Protein AF-A0AAV4PZ89-F1 (afdb_monomer_lite)

pLDDT: mean 85.75, std 16.38, range [40.5, 98.38]

Structure (mmCIF, N/CA/C/O backbone):
data_AF-A0AAV4PZ89-F1
#
_entry.id   AF-A0AAV4PZ89-F1
#
loop_
_atom_site.group_PDB
_atom_site.id
_atom_site.type_symbol
_atom_site.label_atom_id
_atom_site.label_alt_id
_atom_site.label_comp_id
_atom_site.label_asym_id
_atom_site.label_entity_id
_atom_site.label_seq_id
_atom_site.pdbx_PDB_ins_code
_atom_site.Cartn_x
_atom_site.Cartn_y
_atom_site.Cartn_z
_atom_site.occupancy
_atom_site.B_iso_or_equiv
_atom_site.auth_seq_id
_atom_site.auth_comp_id
_atom_site.auth_asym_id
_atom_site.auth_atom_id
_atom_site.pdbx_PDB_model_num
ATOM 1 N N . MET A 1 1 ? 8.546 9.101 -36.947 1.00 40.50 1 MET A N 1
ATOM 2 C CA . MET A 1 1 ? 9.612 9.500 -36.003 1.00 40.50 1 MET A CA 1
ATOM 3 C C . MET A 1 1 ? 8.928 9.858 -34.684 1.00 40.50 1 MET A C 1
ATOM 5 O O . MET A 1 1 ? 8.584 11.009 -34.468 1.00 40.50 1 MET A O 1
ATOM 9 N N . TRP A 1 2 ? 8.587 8.850 -33.875 1.00 44.56 2 TRP A N 1
ATOM 10 C CA . TRP A 1 2 ? 7.757 8.999 -32.672 1.00 44.56 2 TRP A CA 1
ATOM 11 C C . TRP A 1 2 ? 8.645 8.906 -31.430 1.00 44.56 2 TRP A C 1
ATOM 13 O O . TRP A 1 2 ? 8.968 7.810 -30.997 1.00 44.56 2 TRP A O 1
ATOM 23 N N . ASN A 1 3 ? 9.086 10.046 -30.901 1.00 49.03 3 ASN A N 1
ATOM 24 C CA . ASN A 1 3 ? 9.771 10.127 -29.603 1.00 49.03 3 ASN A CA 1
ATOM 25 C C . ASN A 1 3 ? 9.445 11.464 -28.906 1.00 49.03 3 ASN A C 1
ATOM 27 O O . ASN A 1 3 ? 10.312 12.145 -28.369 1.00 49.03 3 ASN A O 1
ATOM 31 N N . ILE A 1 4 ? 8.175 11.883 -28.984 1.00 59.69 4 ILE A N 1
ATOM 32 C CA . ILE A 1 4 ? 7.663 13.106 -28.331 1.00 59.69 4 ILE A CA 1
ATOM 33 C C . ILE A 1 4 ? 7.169 12.799 -26.903 1.00 59.69 4 ILE A C 1
ATOM 35 O O . ILE A 1 4 ? 7.141 13.675 -26.043 1.00 59.69 4 ILE A O 1
ATOM 39 N N . PHE A 1 5 ? 6.848 11.537 -26.619 1.00 60.50 5 PHE A N 1
ATOM 40 C CA . PHE A 1 5 ? 6.512 11.038 -25.291 1.00 60.50 5 PHE A CA 1
ATOM 41 C C . PHE A 1 5 ? 7.686 10.154 -24.861 1.00 60.50 5 PHE A C 1
ATOM 43 O O . PHE A 1 5 ? 8.031 9.241 -25.604 1.00 60.50 5 PHE A O 1
ATOM 50 N N . GLY A 1 6 ? 8.360 10.468 -23.750 1.00 69.12 6 GLY A N 1
ATOM 51 C CA . GLY A 1 6 ? 9.507 9.687 -23.259 1.00 69.12 6 GLY A CA 1
ATOM 52 C C . GLY A 1 6 ? 9.173 8.209 -23.002 1.00 69.12 6 GLY A C 1
ATOM 53 O O . GLY A 1 6 ? 8.037 7.791 -23.208 1.00 69.12 6 GLY A O 1
ATOM 54 N N . ASP A 1 7 ? 10.155 7.427 -22.533 1.00 84.62 7 ASP A N 1
ATOM 55 C CA . ASP A 1 7 ? 9.977 5.996 -22.228 1.00 84.62 7 ASP A CA 1
ATOM 56 C C . ASP A 1 7 ? 8.643 5.745 -21.486 1.00 84.62 7 ASP A C 1
ATOM 58 O O . ASP A 1 7 ? 8.454 6.273 -20.380 1.00 84.62 7 ASP A O 1
ATOM 62 N N . PRO A 1 8 ? 7.701 4.974 -22.073 1.00 85.31 8 PRO A N 1
ATOM 63 C CA . PRO A 1 8 ? 6.412 4.683 -21.457 1.00 85.31 8 PRO A CA 1
ATOM 64 C C . PRO A 1 8 ? 6.535 4.157 -20.025 1.00 85.31 8 PRO A C 1
ATOM 66 O O . PRO A 1 8 ? 5.694 4.475 -19.184 1.00 85.31 8 PRO A O 1
ATOM 69 N N . ASN A 1 9 ? 7.596 3.403 -19.716 1.00 85.50 9 ASN A N 1
ATOM 70 C CA . ASN A 1 9 ? 7.839 2.902 -18.366 1.00 85.50 9 ASN A CA 1
ATOM 71 C C . ASN A 1 9 ? 8.069 4.042 -17.363 1.00 85.50 9 ASN A C 1
ATOM 73 O O . ASN A 1 9 ? 7.462 4.070 -16.289 1.00 85.50 9 ASN A O 1
ATOM 77 N N . GLU A 1 10 ? 8.888 5.018 -17.744 1.00 87.75 10 GLU A N 1
ATOM 78 C CA . GLU A 1 10 ? 9.197 6.192 -16.930 1.00 87.75 10 GLU A CA 1
ATOM 79 C C . GLU A 1 10 ? 7.983 7.115 -16.772 1.00 87.75 10 GLU A C 1
ATOM 81 O O . GLU A 1 10 ? 7.747 7.660 -15.689 1.00 87.75 10 GLU A O 1
ATOM 86 N N . VAL A 1 11 ? 7.145 7.233 -17.808 1.00 91.56 11 VAL A N 1
ATOM 87 C CA . VAL A 1 11 ? 5.861 7.946 -17.708 1.00 91.56 11 VAL A CA 1
ATOM 88 C C . VAL A 1 11 ? 4.954 7.281 -16.669 1.00 91.56 11 VAL A C 1
ATOM 90 O O . VAL A 1 11 ? 4.428 7.970 -15.791 1.00 91.56 11 VAL A O 1
ATOM 93 N N . VAL A 1 12 ? 4.801 5.953 -16.713 1.00 91.62 12 VAL A N 1
ATOM 94 C CA . VAL A 1 12 ? 3.953 5.218 -15.758 1.00 91.62 12 VAL A CA 1
ATOM 95 C C . VAL A 1 12 ? 4.494 5.338 -14.334 1.00 91.62 12 VAL A C 1
ATOM 97 O O . VAL A 1 12 ? 3.729 5.678 -13.429 1.00 91.62 12 VAL A O 1
ATOM 100 N N . LYS A 1 13 ? 5.803 5.151 -14.118 1.00 92.50 13 LYS A N 1
ATOM 101 C CA . LYS A 1 13 ? 6.429 5.343 -12.797 1.00 92.50 13 LYS A CA 1
ATOM 102 C C . LYS A 1 13 ? 6.201 6.748 -12.253 1.00 92.50 13 LYS A C 1
ATOM 104 O O . LYS A 1 13 ? 5.909 6.914 -11.067 1.00 92.50 13 LYS A O 1
ATOM 109 N N . LYS A 1 14 ? 6.294 7.772 -13.107 1.00 93.44 14 LYS A N 1
ATOM 110 C CA . LYS A 1 14 ? 6.040 9.165 -12.718 1.00 93.44 14 LYS A CA 1
ATOM 111 C C . LYS A 1 14 ? 4.585 9.380 -12.309 1.00 93.44 14 LYS A C 1
ATOM 113 O O . LYS A 1 14 ? 4.336 9.977 -11.261 1.00 93.44 14 LYS A O 1
ATOM 118 N N . VAL A 1 15 ? 3.630 8.877 -13.090 1.00 95.50 15 VAL A N 1
ATOM 119 C CA . VAL A 1 15 ? 2.193 8.976 -12.777 1.00 95.50 15 VAL A CA 1
ATOM 120 C C . VAL A 1 15 ? 1.867 8.250 -11.471 1.00 95.50 15 VAL A C 1
ATOM 122 O O . VAL A 1 15 ? 1.234 8.834 -10.591 1.00 95.50 15 VAL A O 1
ATOM 125 N N . LEU A 1 16 ? 2.357 7.021 -11.299 1.00 95.38 16 LEU A N 1
ATOM 126 C CA . LEU A 1 16 ? 2.186 6.248 -10.067 1.00 95.38 16 LEU A CA 1
ATOM 127 C C . LEU A 1 16 ? 2.826 6.942 -8.862 1.00 95.38 16 LEU A C 1
ATOM 129 O O . LEU A 1 16 ? 2.229 6.977 -7.789 1.00 95.38 16 LEU A O 1
ATOM 133 N N . SER A 1 17 ? 4.000 7.552 -9.029 1.00 95.56 17 SER A N 1
ATOM 134 C CA . SER A 1 17 ? 4.658 8.318 -7.964 1.00 95.56 17 SER A CA 1
ATOM 135 C C . SER A 1 17 ? 3.832 9.534 -7.538 1.00 95.56 17 SER A C 1
ATOM 137 O O . SER A 1 17 ? 3.654 9.765 -6.342 1.00 95.56 17 SER A O 1
ATOM 139 N N . ILE A 1 18 ? 3.272 10.286 -8.494 1.00 96.56 18 ILE A N 1
ATOM 140 C CA . ILE A 1 18 ? 2.371 11.415 -8.207 1.00 96.56 18 ILE A CA 1
ATOM 141 C C . ILE A 1 18 ? 1.111 10.920 -7.490 1.00 96.56 18 ILE A C 1
ATOM 143 O O . ILE A 1 18 ? 0.689 11.516 -6.497 1.00 96.56 18 ILE A O 1
ATOM 147 N N . PHE A 1 19 ? 0.528 9.812 -7.948 1.00 96.94 19 PHE A N 1
ATOM 148 C CA . PHE A 1 19 ? -0.617 9.193 -7.289 1.00 96.94 19 PHE A CA 1
ATOM 149 C C . PHE A 1 19 ? -0.287 8.809 -5.839 1.00 96.94 19 PHE A C 1
ATOM 151 O O . PHE A 1 19 ? -1.007 9.208 -4.924 1.00 96.94 19 PHE A O 1
ATOM 158 N N . CYS A 1 20 ? 0.852 8.150 -5.602 1.00 97.44 20 CYS A N 1
ATOM 159 C CA . CYS A 1 20 ? 1.318 7.796 -4.260 1.00 97.44 20 CYS A CA 1
ATOM 160 C C . CYS A 1 20 ? 1.481 9.028 -3.361 1.00 97.44 20 CYS A C 1
ATOM 162 O O . CYS A 1 20 ? 1.072 8.994 -2.201 1.00 97.44 20 CYS A O 1
ATOM 164 N N . GLN A 1 21 ? 2.023 10.135 -3.880 1.00 95.44 21 GLN A N 1
ATOM 165 C CA . GLN A 1 21 ? 2.144 11.387 -3.124 1.00 95.44 21 GLN A CA 1
ATOM 166 C C . GLN A 1 21 ? 0.777 11.934 -2.698 1.00 95.44 21 GLN A C 1
ATOM 168 O O . GLN A 1 21 ? 0.616 12.353 -1.555 1.00 95.44 21 GLN A O 1
ATOM 173 N N . LYS A 1 22 ? -0.224 11.902 -3.588 1.00 95.31 22 LYS A N 1
ATOM 174 C CA . LYS A 1 22 ? -1.583 12.367 -3.269 1.00 95.31 22 LYS A CA 1
ATOM 175 C C . LYS A 1 22 ? -2.280 11.459 -2.260 1.00 95.31 22 LYS A C 1
ATOM 177 O O . LYS A 1 22 ? -2.866 11.963 -1.308 1.00 95.31 22 LYS A O 1
ATOM 182 N N . ILE A 1 23 ? -2.173 10.140 -2.423 1.00 95.88 23 ILE A N 1
ATOM 183 C CA . ILE A 1 23 ? -2.767 9.174 -1.488 1.00 95.88 23 ILE A CA 1
ATOM 184 C C . ILE A 1 23 ? -2.091 9.222 -0.114 1.00 95.88 23 ILE A C 1
ATOM 186 O O . ILE A 1 23 ? -2.769 9.069 0.901 1.00 95.88 23 ILE A O 1
ATOM 190 N N . SER A 1 24 ? -0.784 9.494 -0.053 1.00 94.69 24 SER A N 1
ATOM 191 C CA . SER A 1 24 ? -0.044 9.571 1.215 1.00 94.69 24 SER A CA 1
ATOM 192 C C . SER A 1 24 ? -0.645 10.589 2.183 1.00 94.69 24 SER A C 1
ATOM 194 O O . SER A 1 24 ? -0.735 10.294 3.371 1.00 94.69 24 SER A O 1
ATOM 196 N N . ILE A 1 25 ? -1.137 11.724 1.672 1.00 92.56 25 ILE A N 1
ATOM 197 C CA . ILE A 1 25 ? -1.789 12.781 2.466 1.00 92.56 25 ILE A CA 1
ATOM 198 C C . ILE A 1 25 ? -3.004 12.223 3.220 1.00 92.56 25 ILE A C 1
ATOM 200 O O . ILE A 1 25 ? -3.223 12.529 4.390 1.00 92.56 25 ILE A O 1
ATOM 204 N N . PHE A 1 26 ? -3.780 11.350 2.576 1.00 94.06 26 PHE A N 1
ATOM 205 C CA . PHE A 1 26 ? -4.944 10.720 3.195 1.00 94.06 26 PHE A CA 1
ATOM 206 C C . PHE A 1 26 ? -4.585 9.674 4.249 1.00 94.06 26 PHE A C 1
ATOM 208 O O . PHE A 1 26 ? -5.440 9.324 5.056 1.00 94.06 26 PHE A O 1
ATOM 215 N N . GLY A 1 27 ? -3.344 9.182 4.253 1.00 93.38 27 GLY A N 1
ATOM 216 C CA . GLY A 1 27 ? -2.826 8.261 5.260 1.00 93.38 27 GLY A CA 1
ATOM 217 C C . GLY A 1 27 ? -2.330 8.948 6.534 1.00 93.38 27 GLY A C 1
ATOM 218 O O . GLY A 1 27 ? -2.128 8.270 7.542 1.00 93.38 27 GLY A O 1
ATOM 219 N N . GLU A 1 28 ? -2.114 10.263 6.536 1.00 90.94 28 GLU A N 1
ATOM 220 C CA . GLU A 1 28 ? -1.503 10.972 7.666 1.00 90.94 28 GLU A CA 1
ATOM 221 C C . GLU A 1 28 ? -2.425 11.025 8.894 1.00 90.94 28 GLU A C 1
ATOM 223 O O . GLU A 1 28 ? -3.631 11.242 8.790 1.00 90.94 28 GLU A O 1
ATOM 228 N N . ASP A 1 29 ? -1.856 10.838 10.092 1.00 85.56 29 ASP A N 1
ATOM 229 C CA . ASP A 1 29 ? -2.622 10.930 11.349 1.00 85.56 29 ASP A CA 1
ATOM 230 C C . ASP A 1 29 ? -2.920 12.384 11.748 1.00 85.56 29 ASP A C 1
ATOM 232 O O . ASP A 1 29 ? -3.872 12.646 12.486 1.00 85.56 29 ASP A O 1
ATOM 236 N N . LYS A 1 30 ? -2.116 13.329 11.252 1.00 80.69 30 LYS A N 1
ATOM 237 C CA . LYS A 1 30 ? -2.275 14.770 11.453 1.00 80.69 30 LYS A CA 1
ATOM 238 C C . LYS A 1 30 ? -2.241 15.441 10.092 1.00 80.69 30 LYS A C 1
ATOM 240 O O . LYS A 1 30 ? -1.311 15.193 9.337 1.00 80.69 30 LYS A O 1
ATOM 245 N N . SER A 1 31 ? -3.210 16.299 9.797 1.00 61.84 31 SER A N 1
ATOM 246 C CA . SER A 1 31 ? -3.177 17.092 8.570 1.00 61.84 31 SER A CA 1
ATOM 247 C C . SER A 1 31 ? -2.073 18.145 8.684 1.00 61.84 31 SER A C 1
ATOM 249 O O . SER A 1 31 ? -2.132 18.989 9.588 1.00 61.84 31 SER A O 1
ATOM 251 N N . SER A 1 32 ? -1.088 18.124 7.785 1.00 55.44 32 SER A N 1
ATOM 252 C CA . SER A 1 32 ? -0.075 19.177 7.689 1.00 55.44 32 SER A CA 1
ATOM 253 C C . SER A 1 32 ? -0.695 20.477 7.146 1.00 55.44 32 SER A C 1
ATOM 255 O O . SER A 1 32 ? -0.659 20.756 5.950 1.00 55.44 32 SER A O 1
ATOM 257 N N . GLY A 1 33 ? -1.306 21.276 8.022 1.00 50.84 33 GLY A N 1
ATOM 258 C CA . GLY A 1 33 ? -1.558 22.696 7.762 1.00 50.84 33 GLY A CA 1
ATOM 259 C C . GLY A 1 33 ? -0.271 23.475 8.032 1.00 50.84 33 GLY A C 1
ATOM 260 O O . GLY A 1 33 ? 0.378 23.211 9.036 1.00 50.84 33 GLY A O 1
ATOM 261 N N . GLY A 1 34 ? 0.122 24.379 7.130 1.00 48.81 34 GLY A N 1
ATOM 262 C CA . GLY A 1 34 ? 1.431 25.050 7.119 1.00 48.81 34 GLY A CA 1
ATOM 263 C C . GLY A 1 34 ? 1.881 25.748 8.417 1.00 48.81 34 GLY A C 1
ATOM 264 O O . GLY A 1 34 ? 1.123 25.869 9.378 1.00 48.81 34 GLY A O 1
ATOM 265 N N . PHE A 1 35 ? 3.139 26.210 8.362 1.00 53.84 35 PHE A N 1
ATOM 266 C CA . PHE A 1 35 ? 4.117 26.723 9.352 1.00 53.84 35 PHE A CA 1
ATOM 267 C C . PHE A 1 35 ? 3.712 27.304 10.731 1.00 53.84 35 PHE A C 1
ATOM 269 O O . PHE A 1 35 ? 4.610 27.599 11.511 1.00 53.84 35 PHE A O 1
ATOM 276 N N . LEU A 1 36 ? 2.437 27.423 11.101 1.00 57.53 36 LEU A N 1
ATOM 277 C CA . LEU A 1 36 ? 2.007 27.856 12.439 1.00 57.53 36 LEU A CA 1
ATOM 278 C C . LEU A 1 36 ? 0.952 26.954 13.105 1.00 57.53 36 LEU A C 1
ATOM 280 O O . LEU A 1 36 ? 0.483 27.275 14.194 1.00 57.53 36 LEU A O 1
ATOM 284 N N . ASN A 1 37 ? 0.564 25.831 12.495 1.00 51.28 37 ASN A N 1
ATOM 285 C CA . ASN A 1 37 ? -0.476 24.968 13.055 1.00 51.28 37 ASN A CA 1
ATOM 286 C C . ASN A 1 37 ? 0.098 23.661 13.605 1.00 51.28 37 ASN A C 1
ATOM 288 O O . ASN A 1 37 ? 0.525 22.780 12.861 1.00 51.28 37 ASN A O 1
ATOM 292 N N . ILE A 1 38 ? 0.018 23.503 14.927 1.00 55.69 38 ILE A N 1
ATOM 293 C CA . ILE A 1 38 ? -0.007 22.194 15.587 1.00 55.69 38 ILE A CA 1
ATOM 294 C C . ILE A 1 38 ? -1.106 21.377 14.887 1.00 55.69 38 ILE A C 1
ATOM 296 O O . ILE A 1 38 ? -2.291 21.684 15.005 1.00 55.69 38 ILE A O 1
ATOM 300 N N . GLY A 1 39 ? -0.688 20.415 14.059 1.00 58.38 39 GLY A N 1
ATOM 301 C CA . GLY A 1 39 ? -1.550 19.751 13.082 1.00 58.38 39 GLY A CA 1
ATOM 302 C C . GLY A 1 39 ? -2.810 19.164 13.712 1.00 58.38 39 GLY A C 1
ATOM 303 O O . GLY A 1 39 ? -2.733 18.406 14.682 1.00 58.38 39 GLY A O 1
ATOM 304 N N . ARG A 1 40 ? -3.970 19.511 13.144 1.00 64.75 40 ARG A N 1
ATOM 305 C CA . ARG A 1 40 ? -5.258 18.929 13.533 1.00 64.75 40 ARG A CA 1
ATOM 306 C C . ARG A 1 40 ? -5.234 17.425 13.264 1.00 64.75 40 ARG A C 1
ATOM 308 O O . ARG A 1 40 ? -4.673 16.978 12.262 1.00 64.75 40 ARG A O 1
ATOM 315 N N . SER A 1 41 ? -5.838 16.651 14.164 1.00 75.69 41 SER A N 1
ATOM 316 C CA . SER A 1 41 ? -6.067 15.222 13.947 1.00 75.69 41 SER A CA 1
ATOM 317 C C . SER A 1 41 ? -6.790 15.011 12.620 1.00 75.69 41 SER A C 1
ATOM 319 O O . SER A 1 41 ? -7.680 15.786 12.265 1.00 75.69 41 SER A O 1
ATOM 321 N N . SER A 1 42 ? -6.404 13.969 11.888 1.00 81.38 42 SER A N 1
ATOM 322 C CA . SER A 1 42 ? -7.063 13.624 10.633 1.00 81.38 42 SER A CA 1
ATOM 323 C C . SER A 1 42 ? -8.562 13.400 10.844 1.00 81.38 42 SER A C 1
ATOM 325 O O . SER A 1 42 ? -8.968 12.698 11.771 1.00 81.38 42 SER A O 1
ATOM 327 N N . VAL A 1 43 ? -9.379 13.981 9.962 1.00 85.44 43 VAL A N 1
ATOM 328 C CA . VAL A 1 43 ? -10.839 13.771 9.920 1.00 85.44 43 VAL A CA 1
ATOM 329 C C . VAL A 1 43 ? -11.214 12.412 9.319 1.00 85.44 43 VAL A C 1
ATOM 331 O O . VAL A 1 43 ? -12.375 12.014 9.350 1.00 85.44 43 VAL A O 1
ATOM 334 N N . LEU A 1 44 ? -10.234 11.695 8.762 1.00 91.69 44 LEU A N 1
ATOM 335 C CA . LEU A 1 44 ? -10.419 10.394 8.138 1.00 91.69 44 LEU A CA 1
ATOM 336 C C . LEU A 1 44 ? -10.310 9.270 9.172 1.00 91.69 44 LEU A C 1
ATOM 338 O O . LEU A 1 44 ? -9.491 9.304 10.103 1.00 91.69 44 LEU A O 1
ATOM 342 N N . SER A 1 45 ? -11.118 8.227 8.979 1.00 94.81 45 SER A N 1
ATOM 343 C CA . SER A 1 45 ? -11.115 7.060 9.859 1.00 94.81 45 SER A CA 1
ATOM 344 C C . SER A 1 45 ? -9.744 6.373 9.875 1.00 94.81 45 SER A C 1
ATOM 346 O O . SER A 1 45 ? -8.985 6.426 8.906 1.00 94.81 45 SER A O 1
ATOM 348 N N . VAL A 1 46 ? -9.424 5.711 10.992 1.00 95.56 46 VAL A N 1
ATOM 349 C CA . VAL A 1 46 ? -8.205 4.889 11.124 1.00 95.56 46 VAL A CA 1
ATOM 350 C C . VAL A 1 46 ? -8.145 3.843 10.006 1.00 95.56 46 VAL A C 1
ATOM 352 O O . VAL A 1 46 ? -7.107 3.674 9.376 1.00 95.56 46 VAL A O 1
ATOM 355 N N . ASN A 1 47 ? -9.283 3.211 9.717 1.00 96.94 47 ASN A N 1
ATOM 356 C CA . ASN A 1 47 ? -9.460 2.212 8.666 1.00 96.94 47 ASN A CA 1
ATOM 357 C C . ASN A 1 47 ? -9.083 2.745 7.278 1.00 96.94 47 ASN A C 1
ATOM 359 O O . ASN A 1 47 ? -8.342 2.097 6.542 1.00 96.94 47 ASN A O 1
ATOM 363 N N . PHE A 1 48 ? -9.549 3.948 6.934 1.00 96.75 48 PHE A N 1
ATOM 364 C CA . PHE A 1 48 ? -9.226 4.569 5.652 1.00 96.75 48 PHE A CA 1
ATOM 365 C C . PHE A 1 48 ? -7.747 4.955 5.568 1.00 96.75 48 PHE A C 1
ATOM 367 O O . PHE A 1 48 ? -7.075 4.637 4.590 1.00 96.75 48 PHE A O 1
ATOM 374 N N . ARG A 1 49 ? -7.211 5.570 6.631 1.00 96.81 49 ARG A N 1
ATOM 375 C CA . ARG A 1 49 ? -5.787 5.928 6.720 1.00 96.81 49 ARG A CA 1
ATOM 376 C C . ARG A 1 49 ? -4.875 4.714 6.580 1.00 96.81 49 ARG A C 1
ATOM 378 O O . ARG A 1 49 ? -3.875 4.784 5.867 1.00 96.81 49 ARG A O 1
ATOM 385 N N . PHE A 1 50 ? -5.225 3.610 7.239 1.00 97.94 50 PHE A N 1
ATOM 386 C CA . PHE A 1 50 ? -4.531 2.331 7.110 1.00 97.94 50 PHE A CA 1
ATOM 387 C C . PHE A 1 50 ? -4.490 1.875 5.647 1.00 97.94 50 PHE A C 1
ATOM 389 O O . PHE A 1 50 ? -3.399 1.648 5.124 1.00 97.94 50 PHE A O 1
ATOM 396 N N . LEU A 1 51 ? -5.646 1.841 4.972 1.00 97.75 51 LEU A N 1
ATOM 397 C CA . LEU A 1 51 ? -5.752 1.427 3.571 1.00 97.75 51 LEU A CA 1
ATOM 398 C C . LEU A 1 51 ? -4.874 2.288 2.646 1.00 97.75 51 LEU A C 1
ATOM 400 O O . LEU A 1 51 ? -4.155 1.762 1.798 1.00 97.75 51 LEU A O 1
ATOM 404 N N . CYS A 1 52 ? -4.862 3.610 2.848 1.00 97.88 52 CYS A N 1
ATOM 405 C CA . CYS A 1 52 ? -4.001 4.518 2.087 1.00 97.88 52 CYS A CA 1
ATOM 406 C C . CYS A 1 52 ? -2.507 4.226 2.298 1.00 97.88 52 CYS A C 1
ATOM 408 O O . CYS A 1 52 ? -1.745 4.224 1.330 1.00 97.88 52 CYS A O 1
ATOM 410 N N . ARG A 1 53 ? -2.073 3.963 3.539 1.00 97.88 53 ARG A N 1
ATOM 411 C CA . ARG A 1 53 ? -0.657 3.689 3.852 1.00 97.88 53 ARG A CA 1
ATOM 412 C C . ARG A 1 53 ? -0.163 2.401 3.209 1.00 97.88 53 ARG A C 1
ATOM 414 O O . ARG A 1 53 ? 0.915 2.408 2.616 1.00 97.88 53 ARG A O 1
ATOM 421 N N . ILE A 1 54 ? -0.940 1.324 3.305 1.00 98.38 54 ILE A N 1
ATOM 422 C CA . ILE A 1 54 ? -0.544 0.037 2.722 1.00 98.38 54 ILE A CA 1
ATOM 423 C C . ILE A 1 54 ? -0.574 0.088 1.190 1.00 98.38 54 ILE A C 1
ATOM 425 O O . ILE A 1 54 ? 0.321 -0.460 0.557 1.00 98.38 54 ILE A O 1
ATOM 429 N N . LEU A 1 55 ? -1.520 0.824 0.589 1.00 98.06 55 LEU A N 1
ATOM 430 C CA . LEU A 1 55 ? -1.578 1.015 -0.862 1.00 98.06 55 LEU A CA 1
ATOM 431 C C . LEU A 1 55 ? -0.358 1.784 -1.378 1.00 98.06 55 LEU A C 1
ATOM 433 O O . LEU A 1 55 ? 0.258 1.379 -2.360 1.00 98.06 55 LEU A O 1
ATOM 437 N N . VAL A 1 56 ? 0.023 2.870 -0.702 1.00 98.19 56 VAL A N 1
ATOM 438 C CA . VAL A 1 56 ? 1.230 3.635 -1.047 1.00 98.19 56 VAL A CA 1
ATOM 439 C C . VAL A 1 56 ? 2.480 2.770 -0.920 1.00 98.19 56 VAL A C 1
ATOM 441 O O . VAL A 1 56 ? 3.304 2.764 -1.833 1.00 98.19 56 VAL A O 1
ATOM 444 N N . ALA A 1 57 ? 2.624 2.030 0.185 1.00 98.12 57 ALA A N 1
ATOM 445 C CA . ALA A 1 57 ? 3.765 1.140 0.382 1.00 98.12 57 ALA A CA 1
ATOM 446 C C . ALA A 1 57 ? 3.845 0.083 -0.726 1.00 98.12 57 ALA A C 1
ATOM 448 O O . ALA A 1 57 ? 4.909 -0.100 -1.317 1.00 98.12 57 ALA A O 1
ATOM 449 N N . PHE A 1 58 ? 2.713 -0.539 -1.058 1.00 97.88 58 PHE A N 1
ATOM 450 C CA . PHE A 1 58 ? 2.628 -1.552 -2.100 1.00 97.88 58 PHE A CA 1
ATOM 451 C C . PHE A 1 58 ? 3.045 -0.994 -3.460 1.00 97.88 58 PHE A C 1
ATOM 453 O O . PHE A 1 58 ? 3.960 -1.528 -4.080 1.00 97.88 58 PHE A O 1
ATOM 460 N N . LEU A 1 59 ? 2.441 0.113 -3.900 1.00 97.50 59 LEU A N 1
ATOM 461 C CA . LEU A 1 59 ? 2.731 0.717 -5.203 1.00 97.50 59 LEU A CA 1
ATOM 462 C C . LEU A 1 59 ? 4.190 1.171 -5.328 1.00 97.50 59 LEU A C 1
ATOM 464 O O . LEU A 1 59 ? 4.812 0.944 -6.364 1.00 97.50 59 LEU A O 1
ATOM 468 N N . LEU A 1 60 ? 4.754 1.781 -4.281 1.00 97.00 60 LEU A N 1
ATOM 469 C CA . LEU A 1 60 ? 6.153 2.218 -4.286 1.00 97.00 60 LEU A CA 1
ATOM 470 C C . LEU A 1 60 ? 7.132 1.037 -4.362 1.00 97.00 60 LEU A C 1
ATOM 472 O O . LEU A 1 60 ? 8.168 1.162 -5.012 1.00 97.00 60 LEU A O 1
ATOM 476 N N . LEU A 1 61 ? 6.811 -0.102 -3.740 1.00 96.19 61 LEU A N 1
ATOM 477 C CA . LEU A 1 61 ? 7.612 -1.328 -3.846 1.00 96.19 61 LEU A CA 1
ATOM 478 C C . LEU A 1 61 ? 7.578 -1.943 -5.247 1.00 96.19 61 LEU A C 1
ATOM 480 O O . LEU A 1 61 ? 8.548 -2.578 -5.653 1.00 96.19 61 LEU A O 1
ATOM 484 N N . GLN A 1 62 ? 6.508 -1.718 -6.013 1.00 96.25 62 GLN A N 1
ATOM 485 C CA . GLN A 1 62 ? 6.439 -2.175 -7.403 1.00 96.25 62 GLN A CA 1
ATOM 486 C C . GLN A 1 62 ? 7.220 -1.281 -8.378 1.00 96.25 62 GLN A C 1
ATOM 488 O O . GLN A 1 62 ? 7.294 -1.606 -9.559 1.00 96.25 62 GLN A O 1
ATOM 493 N N . MET A 1 63 ? 7.817 -0.176 -7.912 1.00 95.19 63 MET A N 1
ATOM 494 C CA . MET A 1 63 ? 8.606 0.763 -8.721 1.00 95.19 63 MET A CA 1
ATOM 495 C C . MET A 1 63 ? 10.078 0.798 -8.269 1.00 95.19 63 MET A C 1
ATOM 497 O O . MET A 1 63 ? 10.519 1.781 -7.658 1.00 95.19 63 MET A O 1
ATOM 501 N N . PRO A 1 64 ? 10.853 -0.266 -8.539 1.00 92.69 64 PRO A N 1
ATOM 502 C CA . PRO A 1 64 ? 12.263 -0.315 -8.178 1.00 92.69 64 PRO A CA 1
ATOM 503 C C . PRO A 1 64 ? 13.090 0.719 -8.953 1.00 92.69 64 PRO A C 1
ATOM 505 O O . PRO A 1 64 ? 12.777 1.112 -10.079 1.00 92.69 64 PRO A O 1
ATOM 508 N N . LEU A 1 65 ? 14.189 1.149 -8.338 1.00 88.81 65 LEU A N 1
ATOM 509 C CA . LEU A 1 65 ? 15.222 1.930 -9.003 1.00 88.81 65 LEU A CA 1
ATOM 510 C C . LEU A 1 65 ? 15.959 1.026 -9.993 1.00 88.81 65 LEU A C 1
ATOM 512 O O . LEU A 1 65 ? 16.301 -0.104 -9.651 1.00 88.81 65 LEU A O 1
ATOM 516 N N . ASN A 1 66 ? 16.250 1.547 -11.186 1.00 86.12 66 ASN A N 1
ATOM 517 C CA . ASN A 1 66 ? 17.063 0.868 -12.208 1.00 86.12 66 ASN A CA 1
ATOM 518 C C . ASN A 1 66 ? 16.470 -0.452 -12.735 1.00 86.12 66 ASN A C 1
ATOM 520 O O . ASN A 1 66 ? 17.180 -1.273 -13.305 1.00 86.12 66 ASN A O 1
ATOM 524 N N . ALA A 1 67 ? 15.161 -0.643 -12.575 1.00 87.25 67 ALA A N 1
ATOM 525 C CA . ALA A 1 67 ? 14.400 -1.726 -13.183 1.00 87.25 67 ALA A CA 1
ATOM 526 C C . ALA A 1 67 ? 13.030 -1.221 -13.632 1.00 87.25 67 ALA A C 1
ATOM 528 O O . ALA A 1 67 ? 12.582 -0.144 -13.233 1.00 87.25 67 ALA A O 1
ATOM 529 N N . SER A 1 68 ? 12.364 -1.990 -14.486 1.00 91.31 68 SER A N 1
ATOM 530 C CA . SER A 1 68 ? 10.965 -1.752 -14.825 1.00 91.31 68 SER A CA 1
ATOM 531 C C . SER A 1 68 ? 10.053 -2.015 -13.624 1.00 91.31 68 SER A C 1
ATOM 533 O O . SER A 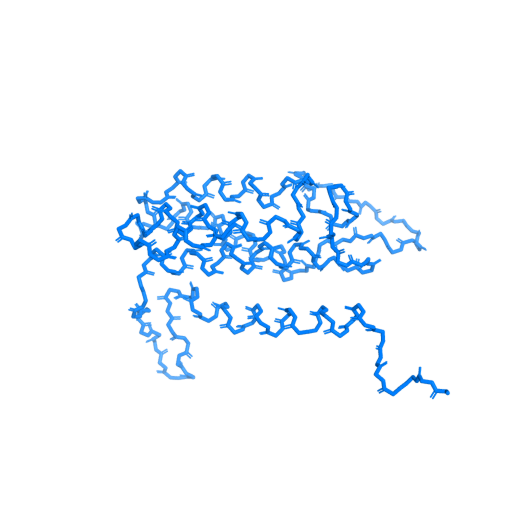1 68 ? 10.451 -2.609 -12.625 1.00 91.31 68 SER A O 1
ATOM 535 N N . ILE A 1 69 ? 8.812 -1.545 -13.728 1.00 93.94 69 ILE A N 1
ATOM 536 C CA . ILE A 1 69 ? 7.748 -1.861 -12.774 1.00 93.94 69 ILE A CA 1
ATOM 537 C C . ILE A 1 69 ? 7.614 -3.382 -12.632 1.00 93.94 69 ILE A C 1
ATOM 539 O O . ILE A 1 69 ? 7.595 -4.085 -13.641 1.00 93.94 69 ILE A O 1
ATOM 543 N N . ARG A 1 70 ? 7.480 -3.861 -11.393 1.00 94.62 70 ARG A N 1
ATOM 544 C CA . ARG A 1 70 ? 7.276 -5.280 -11.077 1.00 94.62 70 ARG A CA 1
ATOM 545 C C . ARG A 1 70 ? 5.858 -5.702 -11.465 1.00 94.62 70 ARG A C 1
ATOM 547 O O . ARG A 1 70 ? 4.889 -5.334 -10.794 1.00 94.62 70 ARG A O 1
ATOM 554 N N . LEU A 1 71 ? 5.732 -6.458 -12.549 1.00 94.56 71 LEU A N 1
ATOM 555 C CA . LEU A 1 71 ? 4.465 -6.978 -13.071 1.00 94.56 71 LEU A CA 1
ATOM 556 C C . LEU A 1 71 ? 4.322 -8.481 -12.822 1.00 94.56 71 LEU A C 1
ATOM 558 O O . LEU A 1 71 ? 3.202 -8.969 -12.710 1.00 94.56 71 LEU A O 1
ATOM 562 N N . GLN A 1 72 ? 5.419 -9.217 -12.671 1.00 94.50 72 GLN A N 1
ATOM 563 C CA . GLN A 1 72 ? 5.409 -10.655 -12.416 1.00 94.50 72 GLN A CA 1
ATOM 564 C C . GLN A 1 72 ? 5.993 -10.994 -11.037 1.00 94.50 72 GLN A C 1
ATOM 566 O O . GLN A 1 72 ? 6.784 -10.220 -10.480 1.00 94.50 72 GLN A O 1
ATOM 571 N N . PRO A 1 73 ? 5.608 -12.148 -10.464 1.00 93.00 73 PRO A N 1
ATOM 572 C CA . PRO A 1 73 ? 6.274 -12.699 -9.292 1.00 93.00 73 PRO A CA 1
ATOM 573 C C . PRO A 1 73 ? 7.787 -12.786 -9.513 1.00 93.00 73 PRO A C 1
ATOM 575 O O . PRO A 1 73 ? 8.237 -13.180 -10.586 1.00 93.00 73 PRO A O 1
ATOM 578 N N . MET A 1 74 ? 8.567 -12.458 -8.483 1.00 90.31 74 MET A N 1
ATOM 579 C CA . MET A 1 74 ? 10.037 -12.480 -8.496 1.00 90.31 74 MET A CA 1
ATOM 580 C C . MET A 1 74 ? 10.712 -11.462 -9.432 1.00 90.31 74 MET A C 1
ATOM 582 O O . MET A 1 74 ? 11.936 -11.512 -9.576 1.00 90.31 74 MET A O 1
ATOM 586 N N . ASP A 1 75 ? 9.970 -10.504 -10.005 1.00 90.25 75 ASP A N 1
ATOM 587 C CA . ASP A 1 75 ? 10.591 -9.397 -10.739 1.00 90.25 75 ASP A CA 1
ATOM 588 C C . ASP A 1 75 ? 11.617 -8.657 -9.847 1.00 90.25 75 ASP A C 1
ATOM 590 O O . ASP A 1 75 ? 11.358 -8.463 -8.646 1.00 90.25 75 ASP A O 1
ATOM 594 N N . PRO A 1 76 ? 12.765 -8.220 -10.407 1.00 88.25 76 PRO A N 1
ATOM 595 C CA . PRO A 1 76 ? 13.860 -7.629 -9.640 1.00 88.25 76 PRO A CA 1
ATOM 596 C C . PRO A 1 76 ? 13.471 -6.392 -8.816 1.00 88.25 76 PRO A C 1
ATOM 598 O O . PRO A 1 76 ? 12.525 -5.673 -9.130 1.00 88.25 76 PRO A O 1
ATOM 601 N N . GLY A 1 77 ? 14.264 -6.092 -7.782 1.00 84.06 77 GLY A N 1
ATOM 602 C CA . GLY A 1 77 ? 14.108 -4.877 -6.974 1.00 84.06 77 GLY A CA 1
ATOM 603 C C . GLY A 1 77 ? 13.064 -4.964 -5.862 1.00 84.06 77 GLY A C 1
ATOM 604 O O . GLY A 1 77 ? 12.647 -3.934 -5.329 1.00 84.06 77 GLY A O 1
ATOM 605 N N . PHE A 1 78 ? 12.673 -6.185 -5.486 1.00 83.44 78 PHE A N 1
ATOM 606 C CA . PHE A 1 78 ? 11.915 -6.450 -4.265 1.00 83.44 78 PHE A CA 1
ATOM 607 C C . PHE A 1 78 ? 12.715 -6.059 -3.010 1.00 83.44 78 PHE A C 1
ATOM 609 O O . PHE A 1 78 ? 13.943 -5.948 -3.031 1.00 83.44 78 PHE A O 1
ATOM 616 N N . LEU A 1 79 ? 12.016 -5.835 -1.897 1.00 79.88 79 LEU A N 1
ATOM 617 C CA . LEU A 1 79 ? 12.655 -5.540 -0.617 1.00 79.88 79 LEU A CA 1
ATOM 618 C C . LEU A 1 79 ? 13.148 -6.848 0.026 1.00 79.88 79 LEU A C 1
ATOM 620 O O . LEU A 1 79 ? 12.315 -7.688 0.356 1.00 79.88 79 LEU A O 1
ATOM 624 N N . PRO A 1 80 ? 14.464 -7.050 0.225 1.00 71.88 80 PRO A N 1
ATOM 625 C CA . PRO A 1 80 ? 14.949 -8.245 0.903 1.00 71.88 80 PRO A CA 1
ATOM 626 C C . PRO A 1 80 ? 14.488 -8.263 2.368 1.00 71.88 80 PRO A C 1
ATOM 628 O O . PRO A 1 80 ? 14.511 -7.241 3.055 1.00 71.88 80 PRO A O 1
ATOM 631 N N . LEU A 1 81 ? 14.096 -9.447 2.852 1.00 59.81 81 LEU A N 1
ATOM 632 C CA . LEU A 1 81 ? 13.642 -9.686 4.233 1.00 59.81 81 LEU A CA 1
ATOM 633 C C . LEU A 1 81 ? 14.738 -9.453 5.287 1.00 59.81 81 LEU A C 1
ATOM 635 O O . LEU A 1 81 ? 14.448 -9.257 6.465 1.00 59.81 81 LEU A O 1
ATOM 639 N N . THR A 1 82 ? 15.997 -9.452 4.863 1.00 55.34 82 THR A N 1
ATOM 640 C CA . THR A 1 82 ? 17.176 -9.210 5.694 1.00 55.34 82 THR A CA 1
ATOM 641 C C . THR A 1 82 ? 17.932 -7.998 5.172 1.00 55.34 82 THR A C 1
ATOM 643 O O . THR A 1 82 ? 18.136 -7.883 3.963 1.00 55.34 82 THR A O 1
ATOM 646 N N . ASP A 1 83 ? 18.394 -7.134 6.083 1.00 49.66 83 ASP A N 1
ATOM 647 C CA . ASP A 1 83 ? 19.383 -6.087 5.805 1.00 49.66 83 ASP A CA 1
ATOM 648 C C . ASP A 1 83 ? 20.695 -6.746 5.362 1.00 49.66 83 ASP A C 1
ATOM 650 O O . ASP A 1 83 ? 21.651 -6.900 6.127 1.00 49.66 83 ASP A O 1
ATOM 654 N N . VAL A 1 84 ? 20.752 -7.175 4.105 1.00 49.16 84 VAL A N 1
ATOM 655 C CA . VAL A 1 84 ? 22.014 -7.516 3.472 1.00 49.16 84 VAL A CA 1
ATOM 656 C C . VAL A 1 84 ? 22.730 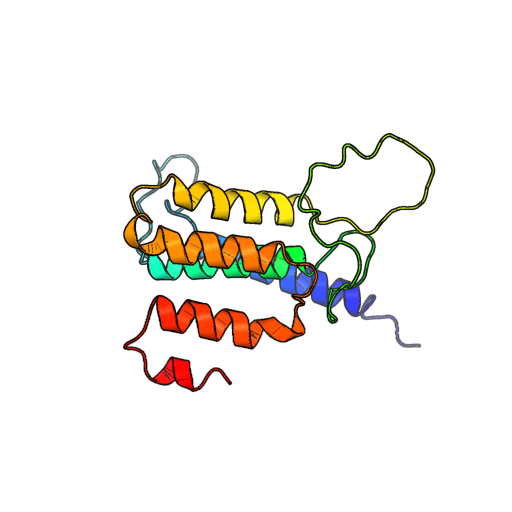-6.183 3.325 1.00 49.16 84 VAL A C 1
ATOM 658 O O . VAL A 1 84 ? 22.422 -5.384 2.441 1.00 49.16 84 VAL A O 1
ATOM 661 N N . LYS A 1 85 ? 23.658 -5.912 4.249 1.00 45.31 85 LYS A N 1
ATOM 662 C CA . LYS A 1 85 ? 24.701 -4.900 4.083 1.00 45.31 85 LYS A CA 1
ATOM 663 C C . LYS A 1 85 ? 25.513 -5.308 2.855 1.00 45.31 85 LYS A C 1
ATOM 665 O O . LYS A 1 85 ? 26.554 -5.943 2.990 1.00 45.31 85 LYS A O 1
ATOM 670 N N . SER A 1 86 ? 24.992 -5.028 1.663 1.00 45.25 86 SER A N 1
ATOM 671 C CA . SER A 1 86 ? 25.697 -5.320 0.426 1.00 45.25 86 SER A CA 1
ATOM 672 C C . SER A 1 86 ? 26.855 -4.343 0.349 1.00 45.25 86 SER A C 1
ATOM 674 O O . SER A 1 86 ? 26.686 -3.127 0.222 1.00 45.25 86 SER A O 1
ATOM 676 N N . ALA A 1 87 ? 28.029 -4.906 0.602 1.00 40.66 87 ALA A N 1
ATOM 677 C CA . ALA A 1 87 ? 29.298 -4.237 0.555 1.00 40.66 87 ALA A CA 1
ATOM 678 C C . ALA A 1 87 ? 29.511 -3.634 -0.836 1.00 40.66 87 ALA A C 1
ATOM 680 O O . ALA A 1 87 ? 29.238 -4.245 -1.864 1.00 40.66 87 ALA A O 1
ATOM 681 N N . MET A 1 88 ? 30.037 -2.417 -0.813 1.00 52.47 88 MET A N 1
ATOM 682 C CA . MET A 1 88 ? 30.714 -1.719 -1.894 1.00 52.47 88 MET A CA 1
ATOM 683 C C . MET A 1 88 ? 31.418 -2.680 -2.876 1.00 52.47 88 MET A C 1
ATOM 685 O O . MET A 1 88 ? 32.494 -3.186 -2.568 1.00 52.47 88 MET A O 1
ATOM 689 N N . SER A 1 89 ? 30.850 -2.907 -4.065 1.00 43.00 89 SER A N 1
ATOM 690 C CA . SER A 1 89 ? 31.602 -3.435 -5.209 1.00 43.00 89 SER A CA 1
ATOM 691 C C . SER A 1 89 ? 30.900 -3.154 -6.544 1.00 43.00 89 SER A C 1
ATOM 693 O O . SER A 1 89 ? 29.798 -3.616 -6.802 1.00 43.00 89 SER A O 1
ATOM 695 N N . SER A 1 90 ? 31.595 -2.404 -7.400 1.00 44.25 90 SER A N 1
ATOM 696 C CA . SER A 1 90 ? 31.637 -2.587 -8.860 1.00 44.25 90 SER A CA 1
ATOM 697 C C . SER A 1 90 ? 30.327 -2.531 -9.670 1.00 44.25 90 SER A C 1
ATOM 699 O O . SER A 1 90 ? 29.796 -3.547 -10.089 1.00 44.25 90 SER A O 1
ATOM 701 N N . LYS A 1 91 ? 29.900 -1.308 -10.022 1.00 53.62 91 LYS A N 1
ATOM 702 C CA . LYS A 1 91 ? 29.345 -0.895 -11.339 1.00 53.62 91 LYS A CA 1
ATOM 703 C C . LYS A 1 91 ? 28.330 -1.812 -12.066 1.00 53.62 91 LYS A C 1
ATOM 705 O O . LYS A 1 91 ? 28.262 -1.778 -13.292 1.00 53.62 91 LYS A O 1
ATOM 710 N N . ILE A 1 92 ? 27.485 -2.533 -11.336 1.00 54.47 92 ILE A N 1
ATOM 711 C CA . ILE A 1 92 ? 26.182 -3.018 -11.808 1.00 54.47 92 ILE A CA 1
ATOM 712 C C . ILE A 1 92 ? 25.151 -2.340 -10.914 1.00 54.47 92 ILE A C 1
ATOM 714 O O . ILE A 1 92 ? 25.186 -2.493 -9.695 1.00 54.47 92 ILE A O 1
ATOM 718 N N . ILE A 1 93 ? 24.284 -1.512 -11.498 1.00 71.44 93 ILE A N 1
ATOM 719 C CA . ILE A 1 93 ? 23.239 -0.845 -10.725 1.00 71.44 93 ILE A CA 1
ATOM 720 C C . ILE A 1 93 ? 22.122 -1.867 -10.506 1.00 71.44 93 ILE A C 1
ATOM 722 O O . ILE A 1 93 ? 21.211 -1.979 -11.322 1.00 71.44 93 ILE A O 1
ATOM 726 N N . GLU A 1 94 ? 22.242 -2.672 -9.452 1.00 79.94 94 GLU A N 1
ATOM 727 C CA . GLU A 1 94 ? 21.243 -3.689 -9.134 1.00 79.94 94 GLU A CA 1
ATOM 728 C C . GLU A 1 94 ? 19.860 -3.049 -8.907 1.00 79.94 94 GLU A C 1
ATOM 730 O O . GLU A 1 94 ? 19.760 -1.968 -8.308 1.00 79.94 94 GLU A O 1
ATOM 735 N N . PRO A 1 95 ? 18.779 -3.699 -9.372 1.00 84.12 95 PRO A N 1
ATOM 736 C CA . PRO A 1 95 ? 17.421 -3.298 -9.049 1.00 84.12 95 PRO A CA 1
ATOM 737 C C . PRO A 1 95 ? 17.206 -3.262 -7.540 1.00 84.12 95 PRO A C 1
ATOM 739 O O . PRO A 1 95 ? 17.393 -4.263 -6.851 1.00 84.12 95 PRO A O 1
ATOM 742 N N . LEU A 1 96 ? 16.797 -2.106 -7.022 1.00 88.56 96 LEU A N 1
ATOM 743 C CA . LEU A 1 96 ? 16.671 -1.871 -5.584 1.00 88.56 96 LEU A CA 1
ATOM 744 C C . LEU A 1 96 ? 15.377 -1.113 -5.277 1.00 88.56 96 LEU A C 1
ATOM 746 O O . LEU A 1 96 ? 15.002 -0.209 -6.029 1.00 88.56 96 LEU A O 1
ATOM 750 N N . PRO A 1 97 ? 14.715 -1.387 -4.142 1.00 89.69 97 PRO A N 1
ATOM 751 C CA . PRO A 1 97 ? 13.584 -0.581 -3.709 1.00 89.69 97 PRO A CA 1
ATOM 752 C C . PRO A 1 97 ? 14.034 0.854 -3.411 1.00 89.69 97 PRO A C 1
ATOM 754 O O . PRO A 1 97 ? 15.083 1.092 -2.799 1.00 89.69 97 PRO A O 1
ATOM 757 N N . SER A 1 98 ? 13.216 1.825 -3.816 1.00 91.88 98 SER A N 1
ATOM 758 C CA . SER A 1 98 ? 13.494 3.242 -3.570 1.00 91.88 98 SER A CA 1
ATOM 759 C C . SER A 1 98 ? 13.467 3.586 -2.073 1.00 91.88 98 SER A C 1
ATOM 761 O O . SER A 1 98 ? 12.815 2.921 -1.266 1.00 91.88 98 SER A O 1
ATOM 763 N N . GLN A 1 99 ? 14.128 4.682 -1.684 1.00 91.94 99 GLN A N 1
ATOM 764 C CA . GLN A 1 99 ? 14.059 5.182 -0.301 1.00 91.94 99 GLN A CA 1
ATOM 765 C C . GLN A 1 99 ? 12.622 5.533 0.118 1.00 91.94 99 GLN A C 1
ATOM 767 O O . GLN A 1 99 ? 12.239 5.324 1.268 1.00 91.94 99 GLN A O 1
ATOM 772 N N . ALA A 1 100 ? 11.803 6.015 -0.823 1.00 93.81 100 ALA A N 1
ATOM 773 C CA . ALA A 1 100 ? 10.385 6.267 -0.589 1.00 93.81 100 ALA A CA 1
ATOM 774 C C . ALA A 1 100 ? 9.622 4.968 -0.283 1.00 93.81 100 ALA A C 1
ATOM 776 O O . ALA A 1 100 ? 8.820 4.952 0.648 1.00 93.81 100 ALA A O 1
ATOM 777 N N . ALA A 1 101 ? 9.910 3.881 -1.010 1.00 95.31 101 ALA A N 1
ATOM 778 C CA . ALA A 1 101 ? 9.317 2.568 -0.760 1.00 95.31 101 ALA A CA 1
ATOM 779 C C . ALA A 1 101 ? 9.686 2.036 0.632 1.00 95.31 101 ALA A C 1
ATOM 781 O O . ALA A 1 101 ? 8.797 1.685 1.407 1.00 95.31 101 ALA A O 1
ATOM 782 N N . LYS A 1 102 ? 10.978 2.066 0.994 1.00 95.12 102 LYS A N 1
ATOM 783 C CA . LYS A 1 102 ? 11.455 1.647 2.327 1.00 95.12 102 LYS A CA 1
ATOM 784 C C . LYS A 1 102 ? 10.763 2.428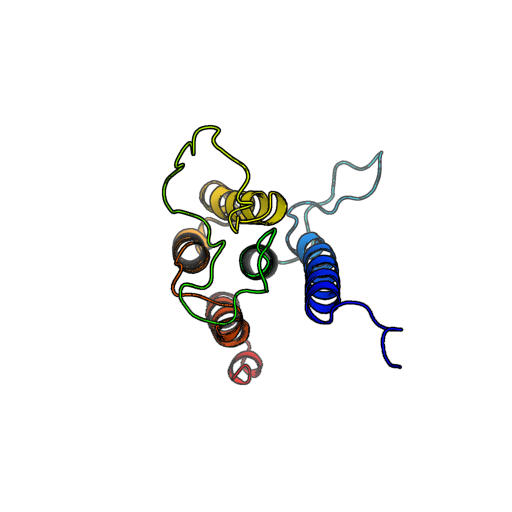 3.445 1.00 95.12 102 LYS A C 1
ATOM 786 O O . LYS A 1 102 ? 10.167 1.836 4.341 1.00 95.12 102 LYS A O 1
ATOM 791 N N . LYS A 1 103 ? 10.739 3.760 3.329 1.00 95.75 103 LYS A N 1
ATOM 792 C CA . LYS A 1 103 ? 10.064 4.640 4.291 1.00 95.75 103 LYS A CA 1
ATOM 793 C C . LYS A 1 103 ? 8.562 4.357 4.391 1.00 95.75 103 LYS A C 1
ATOM 795 O O . LYS A 1 103 ? 8.004 4.413 5.483 1.00 95.75 103 LYS A O 1
ATOM 800 N N . ALA A 1 104 ? 7.895 4.066 3.275 1.00 96.88 104 ALA A N 1
ATOM 801 C CA . ALA A 1 104 ? 6.474 3.733 3.281 1.00 96.88 104 ALA A CA 1
ATOM 802 C C . ALA A 1 104 ? 6.200 2.417 4.028 1.00 96.88 104 ALA A C 1
ATOM 804 O O . ALA A 1 104 ? 5.276 2.369 4.837 1.00 96.88 104 ALA A O 1
ATOM 805 N N . VAL A 1 105 ? 7.038 1.394 3.839 1.00 97.19 105 VAL A N 1
ATOM 806 C CA . VAL A 1 105 ? 6.962 0.138 4.607 1.00 97.19 105 VAL A CA 1
ATOM 807 C C . VAL A 1 105 ? 7.214 0.385 6.095 1.00 97.19 105 VAL A C 1
ATOM 809 O O . VAL A 1 105 ? 6.458 -0.103 6.935 1.00 97.19 105 VAL A O 1
ATOM 812 N N . ASP A 1 106 ? 8.217 1.189 6.448 1.00 96.44 106 ASP A N 1
ATOM 813 C CA . ASP A 1 106 ? 8.488 1.532 7.850 1.00 96.44 106 ASP A CA 1
ATOM 814 C C . ASP A 1 106 ? 7.318 2.289 8.495 1.00 96.44 106 ASP A C 1
ATOM 816 O O . ASP A 1 106 ? 6.951 2.016 9.640 1.00 96.44 106 ASP A O 1
ATOM 820 N N . ASN A 1 107 ? 6.651 3.171 7.746 1.00 95.62 107 ASN A N 1
ATOM 821 C CA . ASN A 1 107 ? 5.437 3.847 8.202 1.00 95.62 107 ASN A CA 1
ATOM 822 C C . ASN A 1 107 ? 4.279 2.873 8.479 1.00 95.62 107 ASN A C 1
ATOM 824 O O . ASN A 1 107 ? 3.481 3.139 9.382 1.00 95.62 107 ASN A O 1
ATOM 828 N N . VAL A 1 108 ? 4.181 1.763 7.736 1.00 97.69 108 VAL A N 1
ATOM 829 C CA . VAL A 1 108 ? 3.222 0.679 8.019 1.00 97.69 108 VAL A CA 1
ATOM 830 C C . VAL A 1 108 ? 3.648 -0.089 9.273 1.00 97.69 108 VAL A C 1
ATOM 832 O O . VAL A 1 108 ? 2.833 -0.272 10.174 1.00 97.69 108 VAL A O 1
ATOM 835 N N . LYS A 1 109 ? 4.930 -0.449 9.412 1.00 97.31 109 LYS A N 1
ATOM 836 C CA . LYS A 1 109 ? 5.461 -1.137 10.609 1.00 97.31 109 LYS A CA 1
ATOM 837 C C . LYS A 1 109 ? 5.227 -0.349 11.900 1.00 97.31 109 LYS A C 1
ATOM 839 O O . LYS A 1 109 ? 4.901 -0.929 12.935 1.00 97.31 109 LYS A O 1
ATOM 844 N N . ILE A 1 110 ? 5.343 0.980 11.857 1.00 96.19 110 ILE A N 1
ATOM 845 C CA . ILE A 1 110 ? 5.090 1.851 13.017 1.00 96.19 110 ILE A CA 1
ATOM 846 C C . ILE A 1 110 ? 3.629 1.758 13.501 1.00 96.19 110 ILE A C 1
ATOM 848 O O . ILE A 1 110 ? 3.376 1.964 14.692 1.00 96.19 110 ILE A O 1
ATOM 852 N N . LEU A 1 111 ? 2.671 1.382 12.640 1.00 96.88 111 LEU A N 1
ATOM 853 C CA . LEU A 1 111 ? 1.264 1.219 13.031 1.00 96.88 111 LEU A CA 1
ATOM 854 C C . LEU A 1 111 ? 1.075 0.174 14.133 1.00 96.88 111 LEU A C 1
ATOM 856 O O . LEU A 1 111 ? 0.225 0.366 15.000 1.00 96.88 111 LEU A O 1
ATOM 860 N N . LEU A 1 112 ? 1.916 -0.864 14.182 1.00 96.94 112 LEU A N 1
ATOM 861 C CA . LEU A 1 112 ? 1.875 -1.896 15.228 1.00 96.94 112 LEU A CA 1
ATOM 862 C C . LEU A 1 112 ? 2.055 -1.316 16.643 1.00 96.94 112 LEU A C 1
ATOM 864 O O . LEU A 1 112 ? 1.510 -1.835 17.628 1.00 96.94 112 LEU A O 1
ATOM 868 N N . LYS A 1 113 ? 2.799 -0.208 16.743 1.00 95.81 113 LYS A N 1
ATOM 869 C CA . LYS A 1 113 ? 3.075 0.515 17.992 1.00 95.81 113 LYS A CA 1
ATOM 870 C C . LYS A 1 113 ? 2.061 1.632 18.267 1.00 95.81 113 LYS A C 1
ATOM 872 O O . LYS A 1 113 ? 2.025 2.154 19.381 1.00 95.81 113 LYS A O 1
ATOM 877 N N . ASN A 1 114 ? 1.233 2.007 17.291 1.00 94.00 114 ASN A N 1
ATOM 878 C CA . ASN A 1 114 ? 0.273 3.098 17.425 1.00 94.00 114 ASN A CA 1
ATOM 879 C C . ASN A 1 114 ? -1.043 2.604 18.052 1.00 94.00 114 ASN A C 1
ATOM 881 O O . ASN A 1 114 ? -1.743 1.764 17.490 1.00 94.00 114 ASN A O 1
ATOM 885 N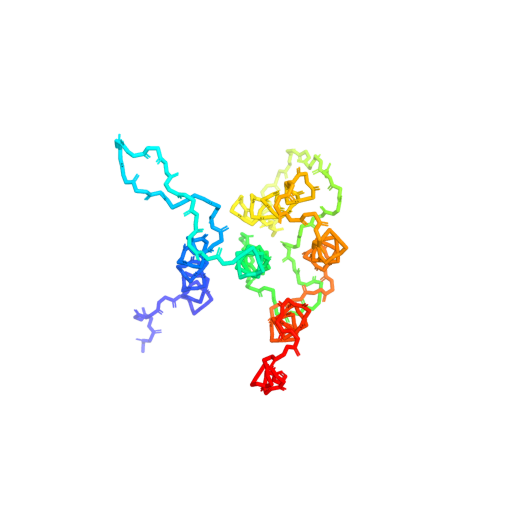 N . LYS A 1 115 ? -1.419 3.180 19.203 1.00 94.44 115 LYS A N 1
ATOM 886 C CA . LYS A 1 115 ? -2.641 2.814 19.941 1.00 94.44 115 LYS A CA 1
ATOM 887 C C . LYS A 1 115 ? -3.923 2.988 19.124 1.00 94.44 115 LYS A C 1
ATOM 889 O O . LYS A 1 115 ? -4.855 2.221 19.330 1.00 94.44 115 LYS A O 1
ATOM 894 N N . SER A 1 116 ? -3.974 3.942 18.193 1.00 93.88 116 SER A N 1
ATOM 895 C CA . SER A 1 116 ? -5.147 4.140 17.330 1.00 93.88 116 SER A CA 1
ATOM 896 C C . SER A 1 116 ? -5.401 2.965 16.385 1.00 93.88 116 SER A C 1
ATOM 898 O O . SER A 1 116 ? -6.529 2.796 15.944 1.00 93.88 116 SER A O 1
ATOM 900 N N . TYR A 1 117 ? -4.376 2.160 16.090 1.00 96.69 117 TYR A N 1
ATOM 901 C CA . TYR A 1 117 ? -4.431 1.028 15.161 1.00 96.69 117 TYR A CA 1
ATOM 902 C C . TYR A 1 117 ? -4.430 -0.324 15.894 1.00 96.69 117 TYR A C 1
ATOM 904 O O . TYR A 1 117 ? -4.254 -1.363 15.265 1.00 96.69 117 TYR A O 1
ATOM 912 N N . SER A 1 118 ? -4.633 -0.345 17.218 1.00 96.62 118 SER A N 1
ATOM 913 C CA . SER A 1 118 ? -4.572 -1.573 18.027 1.00 96.62 118 SER A CA 1
ATOM 914 C C . SER A 1 118 ? -5.541 -2.658 17.544 1.00 96.62 118 SER A C 1
ATOM 916 O O . SER A 1 118 ? -5.157 -3.822 17.476 1.00 96.62 118 SER A O 1
ATOM 918 N N . ALA A 1 119 ? -6.754 -2.271 17.139 1.00 96.56 119 ALA A N 1
ATOM 919 C CA . ALA A 1 119 ? -7.767 -3.173 16.589 1.00 96.56 119 ALA A CA 1
ATOM 920 C C . ALA A 1 119 ? -7.423 -3.719 15.189 1.00 96.56 119 ALA A C 1
ATOM 922 O O . ALA A 1 119 ? -8.046 -4.674 14.741 1.00 96.56 119 ALA A O 1
ATOM 923 N N . LEU A 1 120 ? -6.443 -3.126 14.498 1.00 97.50 120 LEU A N 1
ATOM 924 C CA . LEU A 1 120 ? -6.005 -3.528 13.158 1.00 97.50 120 LEU A CA 1
ATOM 925 C C . LEU A 1 120 ? -4.685 -4.311 13.176 1.00 97.50 120 LEU A C 1
ATOM 927 O O . LEU A 1 120 ? -4.154 -4.592 12.111 1.00 97.50 120 LEU A O 1
ATOM 931 N N . ARG A 1 121 ? -4.123 -4.654 14.344 1.00 97.06 121 ARG A N 1
ATOM 932 C CA . ARG A 1 121 ? -2.770 -5.235 14.450 1.00 97.06 121 ARG A CA 1
ATOM 933 C C . ARG A 1 121 ? -2.539 -6.464 13.579 1.00 97.06 121 ARG A C 1
ATOM 935 O O . ARG A 1 121 ? -1.547 -6.490 12.858 1.00 97.06 121 ARG A O 1
ATOM 942 N N . GLU A 1 122 ? -3.455 -7.426 13.606 1.00 97.62 122 GLU A N 1
ATOM 943 C CA . GLU A 1 122 ? -3.341 -8.634 12.777 1.00 97.62 122 GLU A CA 1
ATOM 944 C C . GLU A 1 122 ? -3.362 -8.293 11.286 1.00 97.62 122 GLU A C 1
ATOM 946 O O . GLU A 1 122 ? -2.549 -8.787 10.510 1.00 97.62 122 GLU A O 1
ATOM 951 N N . LEU A 1 123 ? -4.224 -7.354 10.893 1.00 97.81 123 LEU A N 1
ATOM 952 C CA . LEU A 1 123 ? -4.312 -6.890 9.513 1.00 97.81 123 LEU A CA 1
ATOM 953 C C . LEU A 1 123 ? -3.066 -6.096 9.085 1.00 97.81 123 LEU A C 1
ATOM 955 O O . LEU A 1 123 ? -2.645 -6.182 7.936 1.00 97.81 123 LEU A O 1
ATOM 959 N N . VAL A 1 124 ? -2.449 -5.345 10.002 1.00 98.25 124 VAL A N 1
ATOM 960 C CA . VAL A 1 124 ? -1.173 -4.653 9.769 1.00 98.25 124 VAL A CA 1
ATOM 961 C C . VAL A 1 124 ? -0.040 -5.663 9.575 1.00 98.25 124 VAL A C 1
ATOM 963 O O . VAL A 1 124 ? 0.754 -5.479 8.657 1.00 98.25 124 VAL A O 1
ATOM 966 N N . ASN A 1 125 ? 0.039 -6.716 10.396 1.00 98.00 125 ASN A N 1
ATOM 967 C CA . ASN A 1 125 ? 1.034 -7.783 10.228 1.00 98.00 125 ASN A CA 1
ATOM 968 C C . ASN A 1 125 ? 0.869 -8.483 8.875 1.00 98.00 125 ASN A C 1
ATOM 970 O O . ASN A 1 125 ? 1.826 -8.531 8.107 1.00 98.00 125 ASN A O 1
ATOM 974 N N . SER A 1 126 ? -0.356 -8.905 8.545 1.00 98.12 126 SER A N 1
ATOM 975 C CA . SER A 1 126 ? -0.687 -9.489 7.239 1.00 98.12 126 SER A CA 1
ATOM 976 C C . SER A 1 126 ? -0.278 -8.568 6.083 1.00 98.12 126 SER A C 1
ATOM 978 O O . SER A 1 126 ? 0.363 -9.015 5.137 1.00 98.12 126 SER A O 1
ATOM 980 N N . ALA A 1 127 ? -0.566 -7.263 6.175 1.00 98.06 127 ALA A N 1
ATOM 981 C CA . ALA A 1 127 ? -0.147 -6.301 5.154 1.00 98.06 127 ALA A CA 1
ATOM 982 C C . ALA A 1 127 ? 1.375 -6.212 5.025 1.00 98.06 127 ALA A C 1
ATOM 984 O O . ALA A 1 127 ? 1.885 -6.127 3.915 1.00 98.06 127 ALA A O 1
ATOM 985 N N . ILE A 1 128 ? 2.118 -6.229 6.134 1.00 97.69 128 ILE A N 1
ATOM 986 C CA . ILE A 1 128 ? 3.585 -6.204 6.092 1.00 97.69 128 ILE A CA 1
ATOM 987 C C . ILE A 1 128 ? 4.118 -7.459 5.405 1.00 97.69 128 ILE A C 1
ATOM 989 O O . ILE A 1 128 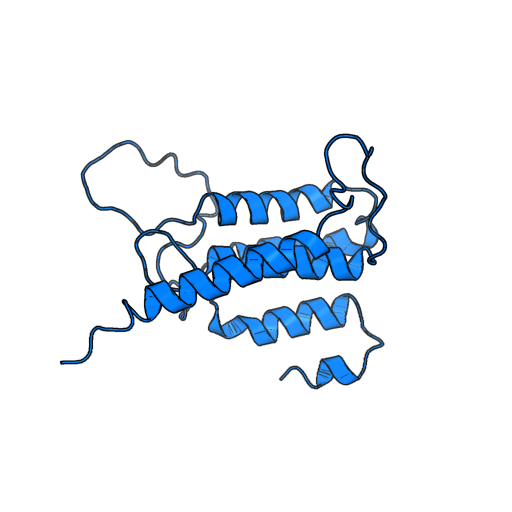? 4.984 -7.319 4.547 1.00 97.69 128 ILE A O 1
ATOM 993 N N . GLU A 1 129 ? 3.596 -8.639 5.746 1.00 96.56 129 GLU A N 1
ATOM 994 C CA . GLU A 1 129 ? 3.969 -9.917 5.123 1.00 96.56 129 GLU A CA 1
ATOM 995 C C . GLU A 1 129 ? 3.712 -9.898 3.614 1.00 96.56 129 GLU A C 1
ATOM 997 O O . GLU A 1 129 ? 4.618 -10.203 2.841 1.00 96.56 129 GLU A O 1
ATOM 1002 N N . PHE A 1 130 ? 2.534 -9.429 3.194 1.00 97.06 130 PHE A N 1
ATO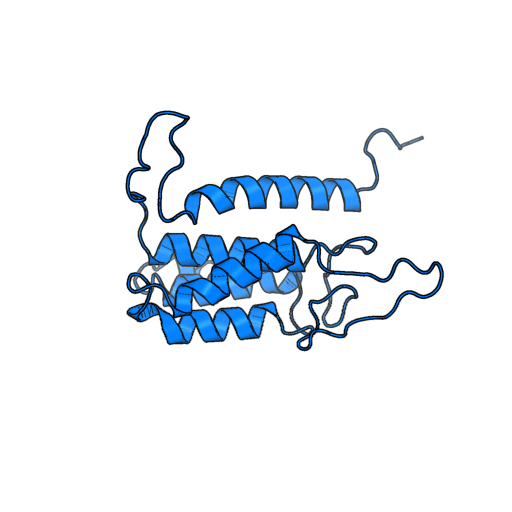M 1003 C CA . PHE A 1 130 ? 2.198 -9.266 1.780 1.00 97.06 130 PHE A CA 1
ATOM 1004 C C . PHE A 1 130 ? 3.163 -8.302 1.070 1.00 97.06 130 PHE A C 1
ATOM 1006 O O . PHE A 1 130 ? 3.654 -8.575 -0.022 1.00 97.06 130 PHE A O 1
ATOM 1013 N N . LEU A 1 131 ? 3.464 -7.151 1.680 1.00 96.31 131 LEU A N 1
ATOM 1014 C CA . LEU A 1 131 ? 4.315 -6.125 1.068 1.00 96.31 131 LEU A CA 1
ATOM 1015 C C . LEU A 1 131 ? 5.740 -6.624 0.794 1.00 96.31 131 LEU A C 1
ATOM 1017 O O . LEU A 1 131 ? 6.342 -6.227 -0.202 1.00 96.31 131 LEU A O 1
ATOM 1021 N N . VAL A 1 132 ? 6.302 -7.443 1.682 1.00 94.06 132 VAL A N 1
ATOM 1022 C CA . VAL A 1 132 ? 7.702 -7.893 1.582 1.00 94.06 132 VAL A CA 1
ATOM 1023 C C . VAL A 1 132 ? 7.875 -9.199 0.808 1.00 94.06 132 VAL A C 1
ATOM 1025 O O . VAL A 1 132 ? 9.009 -9.584 0.527 1.00 94.06 132 VAL A O 1
ATOM 1028 N N . ASP A 1 133 ? 6.786 -9.882 0.458 1.00 93.81 133 ASP A N 1
ATOM 1029 C CA . ASP A 1 133 ? 6.847 -11.130 -0.294 1.00 93.81 133 ASP A CA 1
ATOM 1030 C C . ASP A 1 133 ? 7.184 -10.861 -1.776 1.00 93.81 133 ASP A C 1
ATOM 1032 O O . ASP A 1 133 ? 6.421 -10.195 -2.487 1.00 93.81 133 ASP A O 1
ATOM 1036 N N . PRO A 1 134 ? 8.307 -11.389 -2.298 1.00 92.69 134 PRO A N 1
ATOM 1037 C CA . PRO A 1 134 ? 8.700 -11.178 -3.688 1.00 92.69 134 PRO A CA 1
ATOM 1038 C C . PRO A 1 134 ? 7.756 -11.851 -4.695 1.00 92.69 134 PRO A C 1
ATOM 1040 O O . PRO A 1 134 ? 7.820 -11.537 -5.887 1.00 92.69 134 PRO A O 1
ATOM 1043 N N . ARG A 1 135 ? 6.871 -12.749 -4.252 1.00 94.12 135 ARG A N 1
ATOM 1044 C CA . ARG A 1 135 ? 5.846 -13.361 -5.105 1.00 94.12 135 ARG A CA 1
ATOM 1045 C C . ARG A 1 135 ? 4.751 -12.369 -5.481 1.00 94.12 135 ARG A C 1
ATOM 1047 O O . ARG A 1 135 ? 4.142 -12.556 -6.529 1.00 94.12 135 ARG A O 1
ATOM 1054 N N . HIS A 1 136 ? 4.573 -11.304 -4.696 1.00 95.31 136 HIS A N 1
ATOM 1055 C CA . HIS A 1 136 ? 3.577 -10.284 -4.977 1.00 95.31 136 HIS A CA 1
ATOM 1056 C C . HIS A 1 136 ? 4.085 -9.197 -5.926 1.00 95.31 136 HIS A C 1
ATOM 1058 O O . HIS A 1 136 ? 5.188 -8.651 -5.760 1.00 95.31 136 HIS A O 1
ATOM 1064 N N . SER A 1 137 ? 3.257 -8.868 -6.920 1.00 95.62 137 SER A N 1
ATOM 1065 C CA . SER A 1 137 ? 3.539 -7.881 -7.973 1.00 95.62 137 SER A CA 1
ATOM 1066 C C . SER A 1 137 ? 2.353 -6.943 -8.220 1.00 95.62 137 SER A C 1
ATOM 1068 O O . SER A 1 137 ? 1.246 -7.172 -7.733 1.00 95.62 137 SER A O 1
ATOM 1070 N N . LEU A 1 138 ? 2.545 -5.884 -9.020 1.00 95.25 138 LEU A N 1
ATOM 1071 C CA . LEU A 1 138 ? 1.492 -4.899 -9.309 1.00 95.25 138 LEU A CA 1
ATOM 1072 C C . LEU A 1 138 ? 0.228 -5.509 -9.946 1.00 95.25 138 LEU A C 1
ATOM 1074 O O . LEU A 1 138 ? -0.858 -4.941 -9.798 1.00 95.25 138 LEU A O 1
ATOM 1078 N N . ASN A 1 139 ? 0.338 -6.666 -10.607 1.00 94.88 139 ASN A N 1
ATOM 1079 C CA . ASN A 1 139 ? -0.810 -7.369 -11.185 1.00 94.88 139 ASN A CA 1
ATOM 1080 C C . ASN A 1 139 ? -1.843 -7.783 -10.124 1.00 94.88 139 ASN A C 1
ATOM 1082 O O . ASN A 1 139 ? -3.035 -7.839 -10.419 1.00 94.88 139 ASN A O 1
ATOM 1086 N N . GLU A 1 140 ? -1.417 -7.990 -8.877 1.00 94.19 140 GLU A N 1
ATOM 1087 C CA . GLU A 1 140 ? -2.300 -8.331 -7.756 1.00 94.19 140 GLU A CA 1
ATOM 1088 C C . GLU A 1 140 ? -2.908 -7.099 -7.066 1.00 94.19 140 GLU A C 1
ATOM 1090 O O . GLU A 1 140 ? -3.683 -7.243 -6.124 1.00 94.19 140 GLU A O 1
ATOM 1095 N N . SER A 1 141 ? -2.623 -5.879 -7.543 1.00 93.62 141 SER A N 1
ATOM 1096 C CA . SER A 1 141 ? -3.090 -4.615 -6.940 1.00 93.62 141 SER A CA 1
ATOM 1097 C C . SER A 1 141 ? -4.591 -4.566 -6.654 1.00 93.62 141 SER A C 1
ATOM 1099 O O . SER A 1 141 ? -5.009 -4.034 -5.624 1.00 93.62 141 SER A O 1
ATOM 1101 N N . ARG A 1 142 ? -5.410 -5.122 -7.551 1.00 93.00 142 ARG A N 1
ATOM 1102 C CA . ARG A 1 142 ? -6.867 -5.161 -7.391 1.00 93.00 142 ARG A CA 1
ATOM 1103 C C . ARG A 1 142 ? -7.296 -6.133 -6.296 1.00 93.00 142 ARG A C 1
ATOM 1105 O O . ARG A 1 142 ? -8.120 -5.757 -5.466 1.00 93.00 142 ARG A O 1
ATOM 1112 N N . GLY A 1 143 ? -6.712 -7.333 -6.278 1.00 94.19 143 GLY A N 1
ATOM 1113 C CA . GLY A 1 143 ? -6.950 -8.338 -5.240 1.00 94.19 143 GLY A CA 1
ATOM 1114 C C . GLY A 1 143 ? -6.522 -7.825 -3.869 1.00 94.19 143 GLY A C 1
ATOM 1115 O O . GLY A 1 143 ? -7.328 -7.817 -2.944 1.00 94.19 143 GLY A O 1
ATOM 1116 N N . PHE A 1 144 ? -5.319 -7.254 -3.793 1.00 95.38 144 PHE A N 1
ATOM 1117 C CA . PHE A 1 144 ? -4.799 -6.574 -2.610 1.00 95.38 144 PHE A CA 1
ATOM 1118 C C . PHE A 1 144 ? -5.764 -5.493 -2.103 1.00 95.38 144 PHE A C 1
ATOM 1120 O O . PHE A 1 144 ? -6.186 -5.512 -0.948 1.00 95.38 144 PHE A O 1
ATOM 1127 N N . LEU A 1 145 ? -6.177 -4.557 -2.968 1.00 94.88 145 LEU A N 1
ATOM 1128 C CA . LEU A 1 145 ? -7.078 -3.478 -2.559 1.00 94.88 145 LEU A CA 1
ATOM 1129 C C . LEU A 1 145 ? -8.427 -4.017 -2.068 1.00 94.88 145 LEU A C 1
ATOM 1131 O O . LEU A 1 145 ? -8.939 -3.533 -1.061 1.00 94.88 145 LEU A O 1
ATOM 1135 N N . LYS A 1 146 ? -8.992 -5.008 -2.763 1.00 94.69 146 LYS A N 1
ATOM 1136 C CA . LYS A 1 146 ? -10.253 -5.654 -2.389 1.00 94.69 146 LYS A CA 1
ATOM 1137 C C . LYS A 1 146 ? -10.158 -6.314 -1.016 1.00 94.69 146 LYS A C 1
ATOM 1139 O O . LYS A 1 146 ? -11.012 -6.052 -0.173 1.00 94.69 146 LYS A O 1
ATOM 1144 N N . GLU A 1 147 ? -9.140 -7.143 -0.799 1.00 95.00 147 GLU A N 1
ATOM 1145 C CA . GLU A 1 147 ? -8.934 -7.897 0.438 1.00 95.00 147 GLU A CA 1
ATOM 1146 C C . GLU A 1 147 ? -8.893 -6.959 1.647 1.00 95.00 147 GLU A C 1
ATOM 1148 O O . GLU A 1 147 ? -9.755 -7.029 2.529 1.00 95.00 147 GLU A O 1
ATOM 1153 N N . TYR A 1 148 ? -7.973 -5.991 1.647 1.00 96.88 148 TYR A N 1
ATOM 1154 C CA . TYR A 1 148 ? -7.839 -5.072 2.775 1.00 96.88 148 TYR A CA 1
ATOM 1155 C C . TYR A 1 148 ? -9.044 -4.139 2.921 1.00 96.88 148 TYR A C 1
ATOM 1157 O O . TYR A 1 148 ? -9.452 -3.857 4.050 1.00 96.88 148 TYR A O 1
ATOM 1165 N N . ALA A 1 149 ? -9.655 -3.685 1.819 1.00 96.38 149 ALA A N 1
ATOM 1166 C CA . ALA A 1 149 ? -10.850 -2.845 1.888 1.00 96.38 149 ALA A CA 1
ATOM 1167 C C . ALA A 1 149 ? -12.042 -3.589 2.507 1.00 96.38 149 ALA A C 1
ATOM 1169 O O . ALA A 1 149 ? -12.737 -3.006 3.337 1.00 96.38 149 ALA A O 1
ATOM 1170 N N . LEU A 1 150 ? -12.264 -4.862 2.166 1.00 95.56 150 LEU A N 1
ATOM 1171 C CA . LEU A 1 150 ? -13.337 -5.669 2.756 1.00 95.56 150 LEU A CA 1
ATOM 1172 C C . LEU A 1 150 ? -13.095 -5.951 4.242 1.00 95.56 150 LEU A C 1
ATOM 1174 O O . LEU A 1 150 ? -14.045 -5.919 5.023 1.00 95.56 150 LEU A O 1
ATOM 1178 N N . HIS A 1 151 ? -11.841 -6.143 4.658 1.00 95.31 151 HIS A N 1
ATOM 1179 C CA . HIS A 1 151 ? -11.510 -6.283 6.077 1.00 95.31 151 HIS A CA 1
ATOM 1180 C C . HIS A 1 151 ? -11.819 -5.015 6.882 1.00 95.31 151 HIS A C 1
ATOM 1182 O O . HIS A 1 151 ? -12.338 -5.104 7.996 1.00 95.31 151 HIS A O 1
ATOM 1188 N N . VAL A 1 152 ? -11.528 -3.830 6.336 1.00 95.69 152 VAL A N 1
ATOM 1189 C CA . VAL A 1 152 ? -11.738 -2.569 7.066 1.00 95.69 152 VAL A CA 1
ATOM 1190 C C . VAL A 1 152 ? -13.119 -1.934 6.864 1.00 95.69 152 VAL A C 1
ATOM 1192 O O . VAL A 1 152 ? -13.521 -1.085 7.666 1.00 95.69 152 VAL A O 1
ATOM 1195 N N . PHE A 1 153 ? -13.862 -2.347 5.837 1.00 95.25 153 PHE A N 1
ATOM 1196 C CA . PHE A 1 153 ? -15.199 -1.859 5.485 1.00 95.25 153 PHE A CA 1
ATOM 1197 C C . PHE A 1 153 ? -16.140 -3.020 5.091 1.00 95.25 153 PHE A C 1
ATOM 1199 O O . PHE A 1 153 ? -16.653 -3.064 3.972 1.00 95.25 153 PHE A O 1
ATOM 1206 N N . PRO A 1 154 ? -16.420 -3.969 6.006 1.00 91.69 154 PRO A N 1
ATOM 1207 C CA . PRO A 1 154 ? -17.143 -5.201 5.671 1.00 91.69 154 PRO A CA 1
ATOM 1208 C C . PRO A 1 154 ? -18.623 -4.992 5.315 1.00 91.69 154 PRO A C 1
ATOM 1210 O O . PRO A 1 154 ? -19.265 -5.891 4.785 1.00 91.69 154 PRO A O 1
ATOM 1213 N N . LYS A 1 155 ? -19.198 -3.821 5.616 1.00 91.50 155 LYS A N 1
ATOM 1214 C CA . LYS A 1 155 ? -20.623 -3.521 5.382 1.00 91.50 155 LYS A CA 1
ATOM 1215 C C . LYS A 1 155 ? -20.863 -2.762 4.074 1.00 91.50 155 LYS A C 1
ATOM 1217 O O . LYS A 1 155 ? -21.992 -2.380 3.773 1.00 91.50 155 LYS A O 1
ATOM 1222 N N . GLN A 1 156 ? -19.810 -2.503 3.308 1.00 90.44 156 GLN A N 1
ATOM 1223 C CA . GLN A 1 156 ? -19.851 -1.702 2.097 1.00 90.44 156 GLN A CA 1
ATOM 1224 C C . GLN A 1 156 ? -19.966 -2.634 0.891 1.00 90.44 156 GLN A C 1
ATOM 1226 O O . GLN A 1 156 ? -18.977 -2.985 0.255 1.00 90.44 156 GLN A O 1
ATOM 1231 N N . TYR A 1 157 ? -21.200 -3.026 0.566 1.00 87.06 157 TYR A N 1
ATOM 1232 C CA . TYR A 1 157 ? -21.487 -4.032 -0.466 1.00 87.06 157 TYR A CA 1
ATOM 1233 C C . TYR A 1 157 ? -20.920 -3.697 -1.856 1.00 87.06 157 TYR A C 1
ATOM 1235 O O . TYR A 1 157 ? -20.581 -4.597 -2.619 1.00 87.06 157 TYR A O 1
ATOM 1243 N N . TYR A 1 158 ? -20.747 -2.413 -2.180 1.00 87.00 158 TYR A N 1
ATOM 1244 C CA . TYR A 1 158 ? -20.136 -2.001 -3.446 1.00 87.00 158 TYR A CA 1
ATOM 1245 C C . TYR A 1 158 ? -18.663 -2.432 -3.575 1.00 87.00 158 TYR A C 1
ATOM 1247 O O . TYR A 1 158 ? -18.163 -2.551 -4.690 1.00 87.00 158 TYR A O 1
ATOM 1255 N N . LEU A 1 159 ? -17.962 -2.708 -2.469 1.00 85.62 159 LEU A N 1
ATOM 1256 C CA . LEU A 1 159 ? -16.571 -3.170 -2.496 1.00 85.62 159 LEU A CA 1
ATOM 1257 C C . LEU A 1 159 ? -16.431 -4.598 -3.030 1.00 85.62 159 LEU A C 1
ATOM 1259 O O . LEU A 1 159 ? -15.382 -4.944 -3.562 1.00 85.62 159 LEU A O 1
ATOM 1263 N N . TYR A 1 160 ? -17.490 -5.410 -2.979 1.00 84.56 160 TYR A N 1
ATOM 1264 C CA . TYR A 1 160 ? -17.479 -6.747 -3.577 1.00 84.56 160 TYR A CA 1
ATOM 1265 C C . TYR A 1 160 ? -17.394 -6.704 -5.111 1.00 84.56 160 TYR A C 1
ATOM 1267 O O . TYR A 1 160 ? -16.981 -7.686 -5.725 1.00 84.56 160 TYR A O 1
ATOM 1275 N N . ALA A 1 161 ? -17.719 -5.561 -5.728 1.00 84.31 161 ALA A N 1
ATOM 1276 C CA . ALA A 1 161 ? -17.558 -5.336 -7.164 1.00 84.31 161 ALA A CA 1
ATOM 1277 C C . ALA A 1 161 ? -16.101 -5.044 -7.580 1.00 84.31 161 ALA A C 1
ATOM 1279 O O . ALA A 1 161 ? -15.792 -4.995 -8.775 1.00 84.31 161 ALA A O 1
ATOM 1280 N N . LEU A 1 162 ? -15.183 -4.864 -6.622 1.00 75.75 162 LEU A N 1
ATOM 1281 C CA . LEU A 1 162 ? -13.749 -4.875 -6.896 1.00 75.75 162 LEU A CA 1
ATOM 1282 C C . LEU A 1 162 ? -13.374 -6.320 -7.264 1.00 75.75 162 LEU A C 1
ATOM 1284 O O . LEU A 1 162 ? -13.192 -7.149 -6.388 1.00 75.75 162 LEU A O 1
ATOM 1288 N N . GLY A 1 163 ? -13.390 -6.646 -8.558 1.00 59.06 163 GLY A N 1
ATOM 1289 C CA . GLY A 1 163 ? -13.105 -7.982 -9.107 1.00 59.06 163 GLY A CA 1
ATOM 1290 C C . GLY A 1 163 ? -11.706 -8.484 -8.799 1.00 59.06 163 GLY A C 1
ATOM 1291 O O . GLY A 1 163 ? -10.765 -8.035 -9.487 1.00 59.06 163 GLY A O 1
#

Secondary structure (DSSP, 8-state):
---SS--HHHHHHHHHHHHHHHHHHHH-SB----TT--PPBPSS-HHHHHHHHHHHHHHHHTS-BTS----STT-S-PPPSS--------S----B--HHHHHHHHHHHGGGG-GGGGGGHHHHHHHHHHHH-TT--GGGHHHHHHHHHHHH-TT-GGGGG--

Organism: Caerostris extrusa (NCBI:txid172846)

Foldseek 3Di:
DDCPDDDPQVVVLVVLVVVLVVLQQLLDQFRPDDDPDPTDGDPDANLSSLLSLLLSLQSQQQPWPPAGGFPAQLGFAADDPDPPPPDDDDDDPGTHRDPSNVVSLVVLVCLCVDPSCVVCNVVSVVSSVQSRHSRDGVNCSLVVSLVSCCVSPVPPVVSVVSD

InterPro domains:
  IPR051436 Autophagy-related EPG5 [PTHR31139] (10-146)
  IPR059021 Epg5-like, C-terminal TPR repeats [PF26106] (10-160)

Sequence (163 aa):
MWNIFGDPNEVVKKVLSIFCQKISIFGEDKSSGGFLNIGRSSVLSVNFRFLCRILVAFLLLQMPLNASIRLQPMDPGFLPLTDVKSAMSSKIIEPLPSQAAKKAVDNVKILLKNKSYSALRELVNSAIEFLVDPRHSLNESRGFLKEYALHVFPKQYYLYALG

Radius of gyration: 17.4 Å; chains: 1; bounding box: 53×41×56 Å